Protein AF-J5WDI3-F1 (afdb_monomer_lite)

Sequence (177 aa):
MLRSTEYFYNEIQLYSFVNGKIKYLDKIESVSDFENVGVNKKTNRLEVISEADYPIQSAYYRKFMILQGKLKEVTSDEVNISYFNKKIELTAQKSIDVYSNLNFNKKSFSIRPNEKIIFVSANKKSGYIKVKNSQGKVGYIQTKKSSEGYGYELKQYSGVHIEGDDESPITGANHWN

Radius of gyration: 18.39 Å; chains: 1; bounding box: 48×41×55 Å

Organism: NCBI:txid796937

pLDDT: mean 77.43, std 16.57, range [18.42, 98.25]

Structure (mmCIF, N/CA/C/O backbone):
data_AF-J5WDI3-F1
#
_entry.id   AF-J5WDI3-F1
#
loop_
_atom_site.group_PDB
_atom_site.id
_atom_site.type_symbol
_atom_site.label_atom_id
_atom_site.label_alt_id
_atom_site.label_comp_id
_atom_site.label_asym_id
_atom_site.label_entity_id
_atom_site.label_seq_id
_atom_site.pdbx_PDB_ins_code
_atom_site.Cartn_x
_atom_site.Cartn_y
_atom_site.Cartn_z
_atom_site.occupancy
_atom_site.B_iso_or_equiv
_atom_site.auth_seq_id
_atom_site.auth_comp_id
_atom_site.auth_asym_id
_atom_site.auth_atom_id
_atom_site.pdbx_PDB_model_num
ATOM 1 N N . MET A 1 1 ? -5.931 27.171 -11.823 1.00 25.20 1 MET A N 1
ATOM 2 C CA . MET A 1 1 ? -7.004 26.164 -11.945 1.00 25.20 1 MET A CA 1
ATOM 3 C C . MET A 1 1 ? -7.102 25.482 -10.588 1.00 25.20 1 MET A C 1
ATOM 5 O O . MET A 1 1 ? -6.130 24.863 -10.183 1.00 25.20 1 MET A O 1
ATOM 9 N N . LEU A 1 2 ? -8.172 25.726 -9.828 1.00 18.42 2 LEU A N 1
ATOM 10 C CA . LEU A 1 2 ? -8.381 25.118 -8.508 1.00 18.42 2 LEU A CA 1
ATOM 11 C C . LEU A 1 2 ? -8.976 23.723 -8.730 1.00 18.42 2 LEU A C 1
ATOM 13 O O . LEU A 1 2 ? -10.050 23.620 -9.317 1.00 18.42 2 LEU A O 1
ATOM 17 N N . ARG A 1 3 ? -8.267 22.665 -8.324 1.00 22.70 3 ARG A N 1
ATOM 18 C CA . ARG A 1 3 ? -8.793 21.294 -8.301 1.00 22.70 3 ARG A CA 1
ATOM 19 C C . ARG A 1 3 ? -9.217 20.987 -6.867 1.00 22.70 3 ARG A C 1
ATOM 21 O O . ARG A 1 3 ? -8.373 20.962 -5.977 1.00 22.70 3 ARG A O 1
ATOM 28 N N . SER A 1 4 ? -10.514 20.803 -6.638 1.00 22.55 4 SER A N 1
ATOM 29 C CA . SER A 1 4 ? -11.028 20.233 -5.395 1.00 22.55 4 SER A CA 1
ATOM 30 C C . SER A 1 4 ? -11.008 18.713 -5.523 1.00 22.55 4 SER A C 1
ATOM 32 O O . SER A 1 4 ? -11.848 18.134 -6.206 1.00 22.55 4 SER A O 1
ATOM 34 N N . THR A 1 5 ? -10.058 18.054 -4.874 1.00 28.50 5 THR A N 1
ATOM 35 C CA . THR A 1 5 ? -10.269 16.677 -4.429 1.00 28.50 5 THR A CA 1
ATOM 36 C C . THR A 1 5 ? -10.992 16.785 -3.095 1.00 28.50 5 THR A C 1
ATOM 38 O O . THR A 1 5 ? -10.353 16.979 -2.058 1.00 28.50 5 THR A O 1
ATOM 41 N N . GLU A 1 6 ? -12.326 16.757 -3.110 1.00 34.38 6 GLU A N 1
ATOM 42 C CA . GLU A 1 6 ? -13.068 16.406 -1.899 1.00 34.38 6 GLU A CA 1
ATOM 43 C C . GLU A 1 6 ? -12.669 14.968 -1.569 1.00 34.38 6 GLU A C 1
ATOM 45 O O . GLU A 1 6 ? -13.167 14.008 -2.148 1.00 34.38 6 GLU A O 1
ATOM 50 N N . TYR A 1 7 ? -11.662 14.820 -0.713 1.00 44.25 7 TYR A N 1
ATOM 51 C CA . TYR A 1 7 ? -11.340 13.538 -0.122 1.00 44.25 7 TYR A CA 1
ATOM 52 C C . TYR A 1 7 ? -12.487 13.204 0.839 1.00 44.25 7 TYR A C 1
ATOM 54 O O . TYR A 1 7 ? -12.518 13.700 1.967 1.00 44.25 7 TYR A O 1
ATOM 62 N N . PHE A 1 8 ? -13.466 12.428 0.373 1.00 46.78 8 PHE A N 1
ATOM 63 C CA . PHE A 1 8 ? -14.541 11.896 1.207 1.00 46.78 8 PHE A CA 1
ATOM 64 C C . PHE A 1 8 ? -13.935 10.892 2.190 1.00 46.78 8 PHE A C 1
ATOM 66 O O . PHE A 1 8 ? -13.710 9.729 1.876 1.00 46.78 8 PHE A O 1
ATOM 73 N N . TYR A 1 9 ? -13.591 11.362 3.384 1.00 56.09 9 TYR A N 1
ATOM 74 C CA . TYR A 1 9 ? -13.165 10.500 4.475 1.00 56.09 9 TYR A CA 1
ATOM 75 C C . TYR A 1 9 ? -14.351 10.298 5.410 1.00 56.09 9 TYR A C 1
ATOM 77 O O . TYR A 1 9 ? -14.721 11.213 6.147 1.00 56.09 9 TYR A O 1
ATOM 85 N N . ASN A 1 10 ? -14.928 9.097 5.410 1.00 65.69 10 ASN A N 1
ATOM 86 C CA . ASN A 1 10 ? -15.898 8.739 6.437 1.00 65.69 10 ASN A CA 1
ATOM 87 C C . ASN A 1 10 ? -15.205 8.640 7.7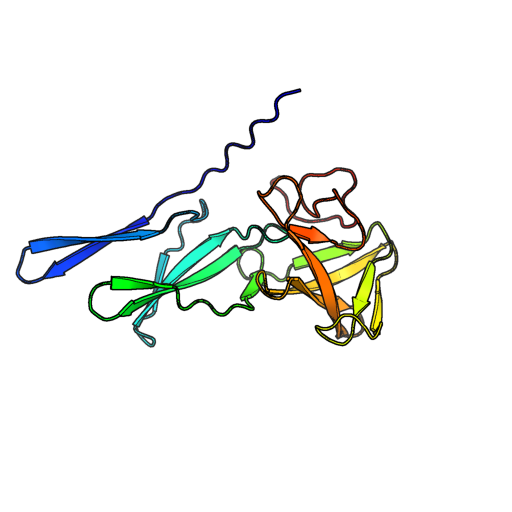95 1.00 65.69 10 ASN A C 1
ATOM 89 O O . ASN A 1 10 ? -14.019 8.294 7.894 1.00 65.69 10 ASN A O 1
ATOM 93 N N . GLU A 1 11 ? -15.971 8.906 8.852 1.00 75.00 11 GLU A N 1
ATOM 94 C CA . GLU A 1 11 ? -15.563 8.605 10.217 1.00 75.00 11 GLU A CA 1
ATOM 95 C C . GLU A 1 11 ? -16.410 7.480 10.814 1.00 75.00 11 GLU A C 1
ATOM 97 O O . GLU A 1 11 ? -17.614 7.379 10.584 1.00 75.00 11 GLU A O 1
ATOM 102 N N . ILE A 1 12 ? -15.776 6.645 11.635 1.00 74.31 12 ILE A N 1
ATOM 103 C CA . ILE A 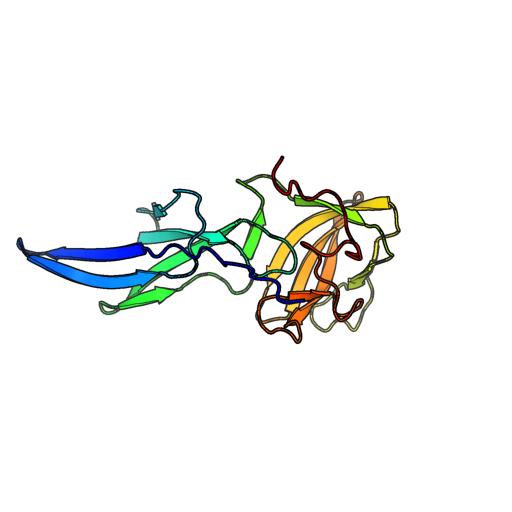1 12 ? -16.467 5.699 12.512 1.00 74.31 12 ILE A CA 1
ATOM 104 C C . ILE A 1 12 ? -16.294 6.182 13.943 1.00 74.31 12 ILE A C 1
ATOM 106 O O . ILE A 1 12 ? -15.169 6.260 14.436 1.00 74.31 12 ILE A O 1
ATOM 110 N N . GLN A 1 13 ? -17.402 6.432 14.635 1.00 81.00 13 GLN A N 1
ATOM 111 C CA . GLN A 1 13 ? -17.401 6.720 16.067 1.00 81.00 13 GLN A CA 1
ATOM 112 C C . GLN A 1 13 ? -17.593 5.424 16.864 1.00 81.00 13 GLN A C 1
ATOM 114 O O . GLN A 1 13 ? -18.484 4.621 16.581 1.00 81.00 13 GLN A O 1
ATOM 119 N N . LEU A 1 14 ? -16.747 5.202 17.869 1.00 77.75 14 LEU A N 1
ATOM 120 C CA . LEU A 1 14 ? -16.746 3.993 18.685 1.00 77.75 14 LEU A CA 1
ATOM 121 C C . LEU A 1 14 ? -17.261 4.283 20.087 1.00 77.75 14 LEU A C 1
ATOM 123 O O . LEU A 1 14 ? -16.830 5.222 20.756 1.00 77.75 14 LEU A O 1
ATOM 127 N N . TYR A 1 15 ? -18.130 3.401 20.569 1.00 80.94 15 TYR A N 1
ATOM 128 C CA . TYR A 1 15 ? -18.731 3.486 21.891 1.00 80.94 15 TYR A CA 1
ATOM 129 C C . TYR A 1 15 ? -18.573 2.159 22.633 1.00 80.94 15 TYR A C 1
ATOM 131 O O . TYR A 1 15 ? -18.581 1.087 22.032 1.00 80.94 15 TYR A O 1
ATOM 139 N N . SER A 1 16 ? -18.465 2.224 23.959 1.00 76.62 16 SER A N 1
ATOM 140 C CA . SER A 1 16 ? -18.631 1.067 24.843 1.00 76.62 16 SER A CA 1
ATOM 141 C C . SER A 1 16 ? -19.987 1.126 25.532 1.00 76.62 16 SER A C 1
ATOM 143 O O . SER A 1 16 ? -20.441 2.202 25.920 1.00 76.62 16 SER A O 1
ATOM 145 N N . PHE A 1 17 ? -20.613 -0.036 25.711 1.00 79.38 17 PHE A N 1
ATOM 146 C CA . PHE A 1 17 ? -21.818 -0.192 26.517 1.00 79.38 17 PHE A CA 1
ATOM 147 C C . PHE A 1 17 ? -21.490 -1.043 27.742 1.00 79.38 17 PHE A C 1
ATOM 149 O O . PHE A 1 17 ? -21.241 -2.242 27.624 1.00 79.38 17 PHE A O 1
ATOM 156 N N . VAL A 1 18 ? -21.440 -0.414 28.915 1.00 78.12 18 VAL A N 1
ATOM 157 C CA . VAL A 1 18 ? -21.086 -1.073 30.180 1.00 78.12 18 VAL A CA 1
ATOM 158 C C . VAL A 1 18 ? -22.091 -0.652 31.242 1.00 78.12 18 VAL A C 1
ATOM 160 O O . VAL A 1 18 ? -22.317 0.539 31.446 1.00 78.12 18 VAL A O 1
ATOM 163 N N . ASN A 1 19 ? -22.696 -1.627 31.928 1.00 84.75 19 ASN A N 1
ATOM 164 C CA . ASN A 1 19 ? -23.668 -1.401 33.006 1.00 84.75 19 ASN A CA 1
ATOM 165 C C . ASN A 1 19 ? -24.812 -0.447 32.611 1.00 84.75 19 ASN A C 1
ATOM 167 O O . ASN A 1 19 ? -25.152 0.469 33.358 1.00 84.75 19 ASN A O 1
ATOM 171 N N . GLY A 1 20 ? -25.367 -0.613 31.407 1.00 87.56 20 GLY A N 1
ATOM 172 C CA . GLY A 1 20 ? -26.466 0.228 30.923 1.00 87.56 20 GLY A CA 1
ATOM 173 C C . GLY A 1 20 ? -26.053 1.629 30.456 1.00 87.56 20 GLY A C 1
ATOM 174 O O . GLY A 1 20 ? -26.916 2.405 30.059 1.00 87.56 20 GLY A O 1
ATOM 175 N N . LYS A 1 21 ? -24.759 1.975 30.490 1.00 85.06 21 LYS A N 1
ATOM 176 C CA . LYS A 1 21 ? -24.250 3.288 30.072 1.00 85.06 21 LYS A CA 1
ATOM 177 C C . LYS A 1 21 ? -23.469 3.178 28.769 1.00 85.06 21 LYS A C 1
ATOM 179 O O . LYS A 1 21 ? -22.565 2.351 28.653 1.00 85.06 21 LYS A O 1
ATOM 184 N N . ILE A 1 22 ? -23.798 4.050 27.817 1.00 86.94 22 ILE A N 1
ATOM 185 C CA . ILE A 1 22 ? -23.029 4.259 26.587 1.00 86.94 22 ILE A CA 1
ATOM 186 C C . ILE A 1 22 ? -21.940 5.292 26.881 1.00 86.94 22 ILE A C 1
ATOM 188 O O . ILE A 1 22 ? -22.226 6.370 27.400 1.00 86.94 22 ILE A O 1
ATOM 192 N N . LYS A 1 23 ? -20.690 4.975 26.550 1.00 81.88 23 LYS A N 1
ATOM 193 C CA . LYS A 1 23 ? -19.553 5.889 26.675 1.00 81.88 23 LYS A CA 1
ATOM 194 C C . LYS A 1 23 ? -18.793 5.946 25.358 1.00 81.88 23 LYS A C 1
ATOM 196 O O . LYS A 1 23 ? -18.359 4.906 24.864 1.00 81.88 23 LYS A O 1
ATOM 201 N N . TYR A 1 24 ? -18.598 7.153 24.836 1.00 83.00 24 TYR A N 1
ATOM 202 C CA . TYR A 1 24 ? -17.711 7.393 23.700 1.00 83.00 24 TYR A CA 1
ATOM 203 C C . TYR A 1 24 ? -16.282 6.946 24.032 1.00 83.00 24 TYR A C 1
ATOM 205 O O . TYR A 1 24 ? -15.772 7.228 25.121 1.00 83.00 24 TYR A O 1
ATOM 213 N N . LEU A 1 25 ? -15.665 6.216 23.107 1.00 78.62 25 LEU A N 1
ATOM 214 C CA . LEU A 1 25 ? -14.293 5.738 23.223 1.00 78.62 25 LEU A CA 1
ATOM 215 C C . LEU A 1 25 ? -13.357 6.587 22.376 1.00 78.62 25 LEU A C 1
ATOM 217 O O . LEU A 1 25 ? -12.429 7.181 22.918 1.00 78.62 25 LEU A O 1
ATOM 221 N N . ASP A 1 26 ? -13.584 6.597 21.065 1.00 80.25 26 ASP A N 1
ATOM 222 C CA . ASP A 1 26 ? -12.726 7.266 20.091 1.00 80.25 26 ASP A CA 1
ATOM 223 C C . ASP A 1 26 ? -13.397 7.306 18.707 1.00 80.25 26 ASP A C 1
ATOM 225 O O . ASP A 1 26 ? -14.480 6.738 18.529 1.00 80.25 26 ASP A O 1
ATOM 229 N N . LYS A 1 27 ? -12.729 7.917 17.725 1.00 82.62 27 LYS A N 1
ATOM 230 C CA . LYS A 1 27 ? -13.120 7.884 16.315 1.00 82.62 27 LYS A CA 1
ATOM 231 C C . LYS A 1 27 ? -11.994 7.397 15.408 1.00 82.62 27 LYS A C 1
ATOM 233 O O . LYS A 1 27 ? -10.814 7.546 15.713 1.00 82.62 27 LYS A O 1
ATOM 238 N N . ILE A 1 28 ? -12.372 6.817 14.275 1.00 77.25 28 ILE A N 1
ATOM 239 C CA . ILE A 1 28 ? -11.460 6.436 13.196 1.00 77.25 28 ILE A CA 1
ATOM 240 C C . ILE A 1 28 ? -11.823 7.274 11.979 1.00 77.25 28 ILE A C 1
ATOM 242 O O . ILE A 1 28 ? -12.921 7.134 11.454 1.00 77.25 28 ILE A O 1
ATOM 246 N N . GLU A 1 29 ? -10.898 8.127 11.552 1.00 76.00 29 GLU A N 1
ATOM 247 C CA . GLU A 1 29 ? -11.002 8.937 10.334 1.00 76.00 29 GLU A CA 1
ATOM 248 C C . GLU A 1 29 ? -10.342 8.222 9.144 1.00 76.00 29 GLU A C 1
ATOM 250 O O . GLU A 1 29 ? -9.598 7.248 9.324 1.00 76.00 29 GLU A O 1
ATOM 255 N N . SER A 1 30 ? -10.581 8.739 7.937 1.00 71.31 30 SER A N 1
ATOM 256 C CA . SER A 1 30 ? -10.086 8.192 6.666 1.00 71.31 30 SER A CA 1
ATOM 257 C C . SER A 1 30 ? -10.540 6.761 6.404 1.00 71.31 30 SER A C 1
ATOM 259 O O . SER A 1 30 ? -9.758 5.888 6.028 1.00 71.31 30 SER A O 1
ATOM 261 N N . VAL A 1 31 ? -11.827 6.519 6.635 1.00 68.25 31 VAL A N 1
ATOM 262 C CA . VAL A 1 31 ? -12.488 5.260 6.302 1.00 68.25 31 VAL A CA 1
ATOM 263 C C . VAL A 1 31 ? -13.025 5.358 4.880 1.00 68.25 31 VAL A C 1
ATOM 265 O O . VAL A 1 31 ? -13.565 6.390 4.489 1.00 68.25 31 VAL A O 1
ATOM 268 N N . SER A 1 32 ? -12.854 4.282 4.118 1.00 65.12 32 SER A N 1
ATOM 269 C CA . SER A 1 32 ? -13.399 4.179 2.765 1.00 65.12 32 SER A CA 1
ATOM 270 C C . SER A 1 32 ? -14.935 4.203 2.778 1.00 65.12 32 SER A C 1
ATOM 272 O O . SER A 1 32 ? -15.547 3.769 3.754 1.00 65.12 32 SER A O 1
ATOM 274 N N . ASP A 1 33 ? -15.560 4.648 1.685 1.00 59.91 33 ASP A N 1
ATOM 275 C CA . ASP A 1 33 ? -17.014 4.544 1.454 1.00 59.91 33 ASP A CA 1
ATOM 276 C C . ASP A 1 33 ? -17.524 3.092 1.455 1.00 59.91 33 ASP A C 1
ATOM 278 O O . ASP A 1 33 ? -18.725 2.834 1.541 1.00 59.91 33 ASP A O 1
ATOM 282 N N . PHE A 1 34 ? -16.623 2.109 1.391 1.00 55.44 34 PHE A N 1
ATOM 283 C CA . PHE A 1 34 ? -16.988 0.701 1.443 1.00 55.44 34 PHE A CA 1
ATOM 284 C C . PHE A 1 34 ? -17.282 0.252 2.883 1.00 55.44 34 PHE A C 1
ATOM 286 O O . PHE A 1 34 ? -16.377 0.088 3.703 1.00 55.44 34 PHE A O 1
ATOM 293 N N . GLU A 1 35 ? -18.559 -0.024 3.159 1.00 55.19 35 GLU A N 1
ATOM 294 C CA . GLU A 1 35 ? -19.118 -0.524 4.425 1.00 55.19 35 GLU A CA 1
ATOM 295 C C . GLU A 1 35 ? -18.515 -1.873 4.879 1.00 55.19 35 GLU A C 1
ATOM 297 O O . GLU A 1 35 ? -19.137 -2.928 4.787 1.00 55.19 35 GLU A O 1
ATOM 302 N N . ASN A 1 36 ? -17.281 -1.886 5.382 1.00 63.16 36 ASN A N 1
ATOM 303 C CA . ASN A 1 36 ? -16.644 -3.101 5.893 1.00 63.16 36 ASN A CA 1
ATOM 304 C C . ASN A 1 36 ? -15.883 -2.813 7.189 1.00 63.16 36 ASN A C 1
ATOM 306 O O . ASN A 1 36 ? -14.651 -2.749 7.237 1.00 63.16 36 ASN A O 1
ATOM 310 N N . VAL A 1 37 ? -16.662 -2.665 8.258 1.00 68.12 37 VAL A N 1
ATOM 311 C CA . VAL A 1 37 ? -16.193 -2.641 9.644 1.00 68.12 37 VAL A CA 1
ATOM 312 C C . VAL A 1 37 ? -16.497 -3.997 10.265 1.00 68.12 37 VAL A C 1
ATOM 314 O O . VAL A 1 37 ? -17.651 -4.416 10.325 1.00 68.12 37 VAL A O 1
ATOM 317 N N . GLY A 1 38 ? -15.469 -4.698 10.734 1.00 69.94 38 GLY A N 1
ATOM 318 C CA . GLY A 1 38 ? -15.609 -6.035 11.303 1.00 69.94 38 GLY A CA 1
ATOM 319 C C . GLY A 1 38 ? -14.905 -6.168 12.645 1.00 69.94 38 GLY A C 1
ATOM 320 O O . GLY A 1 38 ? -13.772 -5.729 12.817 1.00 69.94 38 GLY A O 1
ATOM 321 N N . VAL A 1 39 ? -15.549 -6.830 13.608 1.00 74.31 39 VAL A N 1
ATOM 322 C CA . VAL A 1 39 ? -14.884 -7.242 14.852 1.00 74.31 39 VAL A CA 1
ATOM 323 C C . VAL A 1 39 ? -14.391 -8.676 14.700 1.00 74.31 39 VAL A C 1
ATOM 325 O O . VAL A 1 39 ? -15.168 -9.634 14.714 1.00 74.31 39 VAL A O 1
ATOM 328 N N . ASN A 1 40 ? -13.075 -8.841 14.611 1.00 73.75 40 ASN A N 1
ATOM 329 C CA . ASN A 1 40 ? -12.433 -10.141 14.658 1.00 73.75 40 ASN A CA 1
ATOM 330 C C . ASN A 1 40 ? -12.372 -10.633 16.109 1.00 73.75 40 ASN A C 1
ATOM 332 O O . ASN A 1 40 ? -11.461 -10.295 16.871 1.00 73.75 40 ASN A O 1
ATOM 336 N N . LYS A 1 41 ? -13.349 -11.465 16.488 1.00 76.62 41 LYS A N 1
ATOM 337 C CA . LYS A 1 41 ? -13.477 -12.020 17.845 1.00 76.62 41 LYS A CA 1
ATOM 338 C C . LYS A 1 41 ? -12.298 -12.907 18.258 1.00 76.62 41 LYS A C 1
ATOM 340 O O . LYS A 1 41 ? -11.997 -12.977 19.443 1.00 76.62 41 LYS A O 1
ATOM 345 N N . LYS A 1 42 ? -11.610 -13.561 17.311 1.00 80.12 42 LYS A N 1
ATOM 346 C CA . LYS A 1 42 ? -10.467 -14.445 17.617 1.00 80.12 42 LYS A CA 1
ATOM 347 C C . LYS A 1 42 ? -9.254 -13.656 18.095 1.00 80.12 42 LYS A C 1
ATOM 349 O O . LYS A 1 42 ? -8.560 -14.085 19.005 1.00 80.12 42 LYS A O 1
ATOM 354 N N . THR A 1 43 ? -9.000 -12.507 17.473 1.00 73.19 43 THR A N 1
ATOM 355 C CA . THR A 1 43 ? -7.864 -11.641 17.820 1.00 73.19 43 THR A CA 1
ATOM 356 C C . THR A 1 43 ? -8.255 -10.462 18.706 1.00 73.19 43 THR A C 1
ATOM 358 O O . THR A 1 43 ? -7.385 -9.670 19.054 1.00 73.19 43 THR A O 1
ATOM 361 N N . ASN A 1 44 ? -9.545 -10.321 19.028 1.00 76.50 44 ASN A N 1
ATOM 362 C CA . ASN A 1 44 ? -10.136 -9.162 19.696 1.00 76.50 44 ASN A CA 1
ATOM 363 C C . ASN A 1 44 ? -9.729 -7.828 19.038 1.00 76.50 44 ASN A C 1
ATOM 365 O O . ASN A 1 44 ? -9.213 -6.919 19.689 1.00 76.50 44 ASN A O 1
ATOM 369 N N . ARG A 1 45 ? -9.891 -7.752 17.711 1.00 82.06 45 ARG A N 1
ATOM 370 C CA . ARG A 1 45 ? -9.510 -6.583 16.903 1.00 82.06 45 ARG A CA 1
ATOM 371 C C . ARG A 1 45 ? -10.710 -6.023 16.171 1.00 82.06 45 ARG A C 1
ATOM 373 O O . ARG A 1 45 ? -11.519 -6.785 15.649 1.00 82.06 45 ARG A O 1
ATOM 380 N N . LEU A 1 46 ? -10.769 -4.703 16.100 1.00 82.81 46 LEU A N 1
ATOM 381 C CA . LEU A 1 46 ? -11.591 -4.006 15.127 1.00 82.81 46 LEU A CA 1
ATOM 382 C C . LEU A 1 46 ? -10.779 -3.888 13.835 1.00 82.81 46 LEU A C 1
ATOM 384 O O . LEU A 1 46 ? -9.651 -3.398 13.852 1.00 82.81 46 LEU A O 1
ATOM 388 N N . GLU A 1 47 ? -11.334 -4.368 12.735 1.00 81.31 47 GLU A N 1
ATOM 389 C CA . GLU A 1 47 ? -10.744 -4.301 11.405 1.00 81.31 47 GLU A CA 1
ATOM 390 C C . GLU A 1 47 ? -11.620 -3.382 10.556 1.00 81.31 47 GLU A C 1
ATOM 392 O O . GLU A 1 47 ? -12.824 -3.603 10.424 1.00 81.31 47 GLU A O 1
ATOM 397 N N . VAL A 1 48 ? -11.017 -2.321 10.030 1.00 77.38 48 VAL A N 1
ATOM 398 C CA . VAL A 1 48 ? -11.695 -1.285 9.250 1.00 77.38 48 VAL A CA 1
ATOM 399 C C . VAL A 1 48 ? -11.032 -1.221 7.888 1.00 77.38 48 VAL A C 1
ATOM 401 O O . VAL A 1 48 ? -9.807 -1.084 7.816 1.00 77.38 48 VAL A O 1
ATOM 404 N N . ILE A 1 49 ? -11.815 -1.324 6.814 1.00 74.88 49 ILE A N 1
ATOM 405 C CA . ILE A 1 49 ? -11.288 -1.041 5.480 1.00 74.88 49 ILE A CA 1
ATOM 406 C C . ILE A 1 49 ? -10.963 0.447 5.383 1.00 74.88 49 ILE A C 1
ATOM 408 O O . ILE A 1 49 ? -11.813 1.313 5.568 1.00 74.88 49 ILE A O 1
ATOM 412 N N . SER A 1 50 ? -9.704 0.722 5.081 1.00 72.81 50 SER A N 1
ATOM 413 C CA . SER A 1 50 ? -9.203 2.047 4.770 1.00 72.81 50 SER A CA 1
ATOM 414 C C . SER A 1 50 ? -8.802 2.066 3.311 1.00 72.81 50 SER A C 1
ATOM 416 O O . SER A 1 50 ? -8.189 1.113 2.811 1.00 72.81 50 SER A O 1
ATOM 418 N N . GLU A 1 51 ? -9.104 3.172 2.650 1.00 68.38 51 GLU A N 1
ATOM 419 C CA . GLU A 1 51 ? -8.405 3.509 1.425 1.00 68.38 51 GLU A CA 1
ATOM 420 C C . GLU A 1 51 ? -7.003 3.985 1.758 1.00 68.38 51 GLU A C 1
ATOM 422 O O . GLU A 1 51 ? -6.695 4.454 2.860 1.00 68.38 51 GLU A O 1
ATOM 427 N N . ALA A 1 52 ? -6.118 3.713 0.822 1.00 59.53 52 ALA A N 1
ATOM 428 C CA . ALA A 1 52 ? -4.707 3.771 1.045 1.00 59.53 52 ALA A CA 1
ATOM 429 C C . ALA A 1 52 ? -4.138 4.959 0.268 1.00 59.53 52 ALA A C 1
ATOM 431 O O . ALA A 1 52 ? -4.096 4.897 -0.952 1.00 59.53 52 ALA A O 1
ATOM 432 N N . ASP A 1 53 ? -3.598 5.976 0.960 1.00 56.94 53 ASP A N 1
ATOM 433 C CA . ASP A 1 53 ? -2.812 7.070 0.328 1.00 56.94 53 ASP A CA 1
ATOM 434 C C . ASP A 1 53 ? -1.480 6.596 -0.298 1.00 56.94 53 ASP A C 1
ATOM 436 O O . ASP A 1 53 ? -0.503 7.337 -0.393 1.00 56.94 53 ASP A O 1
ATOM 440 N N . TYR A 1 54 ? -1.365 5.316 -0.635 1.00 59.25 54 TYR A N 1
ATOM 441 C CA . TYR A 1 54 ? -0.240 4.797 -1.398 1.00 59.25 54 TYR A CA 1
ATOM 442 C C . TYR A 1 54 ? -0.307 5.385 -2.805 1.00 59.25 54 TYR A C 1
ATOM 444 O O . TYR A 1 54 ? -1.344 5.914 -3.195 1.00 59.25 54 TYR A O 1
ATOM 452 N N . PRO A 1 55 ? 0.764 5.287 -3.610 1.00 52.03 55 PRO A N 1
ATOM 453 C CA . PRO A 1 55 ? 0.669 5.796 -4.968 1.00 52.03 55 PRO A CA 1
ATOM 454 C C . PRO A 1 55 ? -0.441 5.099 -5.774 1.00 52.03 55 PRO A C 1
ATOM 456 O O . PRO A 1 55 ? -0.773 5.633 -6.813 1.00 52.03 55 PRO A O 1
ATOM 459 N N . ILE A 1 56 ? -1.000 3.971 -5.298 1.00 62.56 56 ILE A N 1
ATOM 460 C CA . ILE A 1 56 ? -2.139 3.232 -5.865 1.00 62.56 56 ILE A CA 1
ATOM 461 C C . ILE A 1 56 ? -3.276 3.141 -4.826 1.00 62.56 56 ILE A C 1
ATOM 463 O O . ILE A 1 56 ? -3.048 2.624 -3.723 1.00 62.56 56 ILE A O 1
ATOM 467 N N . GLN A 1 57 ? -4.488 3.555 -5.197 1.00 63.88 57 GLN A N 1
ATOM 468 C CA . GLN A 1 57 ? -5.767 3.363 -4.526 1.00 63.88 57 GLN A CA 1
ATOM 469 C C . GLN A 1 57 ? -5.968 1.873 -4.418 1.00 63.88 57 GLN A C 1
ATOM 471 O O . GLN A 1 57 ? -6.205 1.101 -5.349 1.00 63.88 57 GLN A O 1
ATOM 476 N N . SER A 1 58 ? -5.778 1.464 -3.188 1.00 69.31 58 SER A N 1
ATOM 477 C CA . SER A 1 58 ? -5.957 0.114 -2.744 1.00 69.31 58 SER A CA 1
ATOM 478 C C . SER A 1 58 ? -6.764 0.185 -1.467 1.00 69.31 58 SER A C 1
ATOM 480 O O . SER A 1 58 ? -6.793 1.197 -0.769 1.00 69.31 58 SER A O 1
ATOM 482 N N . ALA A 1 59 ? -7.445 -0.907 -1.176 1.00 71.56 59 ALA A N 1
ATOM 483 C CA . ALA A 1 59 ? -8.044 -1.130 0.114 1.00 71.56 59 ALA A CA 1
ATOM 484 C C . ALA A 1 59 ? -7.066 -1.956 0.951 1.00 71.56 59 ALA A C 1
ATOM 486 O O . ALA A 1 59 ? -6.502 -2.959 0.490 1.00 71.56 59 ALA A O 1
ATOM 487 N N . TYR A 1 60 ? -6.894 -1.555 2.204 1.00 75.94 60 TYR A N 1
ATOM 488 C CA . TYR A 1 60 ? -6.242 -2.371 3.217 1.00 75.94 60 TYR A CA 1
ATOM 489 C C . TYR A 1 60 ? -7.011 -2.279 4.529 1.00 75.94 60 TYR A C 1
ATOM 491 O O . TYR A 1 60 ? -7.720 -1.314 4.801 1.00 75.94 60 TYR A O 1
ATOM 499 N N . TYR A 1 61 ? -6.866 -3.300 5.366 1.00 78.00 61 TYR A N 1
ATOM 500 C CA . TYR A 1 61 ? -7.489 -3.300 6.683 1.00 78.00 61 TYR A CA 1
ATOM 501 C C . TYR A 1 61 ? -6.579 -2.604 7.691 1.00 78.00 61 TYR A C 1
ATOM 503 O O . TYR A 1 61 ? -5.519 -3.136 8.045 1.00 78.00 61 TYR A O 1
ATOM 511 N N . ARG A 1 62 ? -7.024 -1.454 8.200 1.00 83.19 62 ARG A N 1
ATOM 512 C CA . ARG A 1 62 ? -6.490 -0.883 9.437 1.00 83.19 62 ARG A CA 1
ATOM 513 C C . ARG A 1 62 ? -7.026 -1.690 10.610 1.00 83.19 62 ARG A C 1
ATOM 515 O O . ARG A 1 62 ? -8.200 -2.058 10.656 1.00 83.19 62 ARG A O 1
ATOM 522 N N . LYS A 1 63 ? -6.143 -2.026 11.543 1.00 86.75 63 LYS A N 1
ATOM 523 C CA . LYS A 1 63 ? -6.439 -2.903 12.677 1.00 86.75 63 LYS A CA 1
ATOM 524 C C . LYS A 1 63 ? -6.303 -2.106 13.953 1.00 86.75 63 LYS A C 1
ATOM 526 O O . LYS A 1 63 ? -5.257 -1.513 14.194 1.00 86.75 63 LYS A O 1
ATOM 531 N N . PHE A 1 64 ? -7.318 -2.161 14.800 1.00 85.94 64 PHE A N 1
ATOM 532 C CA . PHE A 1 64 ? -7.357 -1.435 16.058 1.00 85.94 64 PHE A CA 1
ATOM 533 C C . PHE A 1 64 ? -7.650 -2.373 17.222 1.00 85.94 64 PHE A C 1
ATOM 535 O O . PHE A 1 64 ? -8.345 -3.384 17.089 1.00 85.94 64 PHE A O 1
ATOM 542 N N . MET A 1 65 ? -7.112 -2.023 18.384 1.00 88.00 65 MET A N 1
ATOM 543 C CA . MET A 1 65 ? -7.366 -2.698 19.652 1.00 88.00 65 MET A CA 1
ATOM 544 C C . MET A 1 65 ? -7.676 -1.672 20.731 1.00 88.00 65 MET A C 1
ATOM 546 O O . MET A 1 65 ? -7.135 -0.569 20.711 1.00 88.00 65 MET A O 1
ATOM 550 N N . ILE A 1 66 ? -8.485 -2.063 21.714 1.00 80.12 66 ILE A N 1
ATOM 551 C CA . ILE A 1 66 ? -8.599 -1.303 22.956 1.00 80.12 66 ILE A CA 1
ATOM 552 C C . ILE A 1 66 ? -7.480 -1.751 23.892 1.00 80.12 66 ILE A C 1
ATOM 554 O O . ILE A 1 66 ? -7.446 -2.898 24.337 1.00 80.12 66 ILE A O 1
ATOM 558 N N . LEU A 1 67 ? -6.562 -0.841 24.198 1.00 79.81 67 LEU A N 1
ATOM 559 C CA . LEU A 1 67 ? -5.480 -1.051 25.151 1.00 79.81 67 LEU A CA 1
ATOM 560 C C . LEU A 1 67 ? -5.600 0.007 26.241 1.00 79.81 67 LEU A C 1
ATOM 562 O O . LEU A 1 67 ? -5.637 1.198 25.950 1.00 79.81 67 LEU A O 1
ATOM 566 N N . GLN A 1 68 ? -5.695 -0.432 27.500 1.00 82.88 68 GLN A N 1
ATOM 567 C CA . GLN A 1 68 ? -5.842 0.467 28.655 1.00 82.88 68 GLN A CA 1
ATOM 568 C C . GLN A 1 68 ? -7.017 1.459 28.502 1.00 82.88 68 GLN A C 1
ATOM 570 O O . GLN A 1 68 ? -6.925 2.624 28.879 1.00 82.88 68 GLN A O 1
ATOM 575 N N . GLY A 1 69 ? -8.126 1.002 27.909 1.00 75.25 69 GLY A N 1
ATOM 576 C CA . GLY A 1 69 ? -9.325 1.817 27.694 1.00 75.25 69 GLY A CA 1
ATOM 577 C C . GLY A 1 69 ? -9.233 2.831 26.549 1.00 75.25 69 GLY A C 1
ATOM 578 O O . GLY A 1 69 ? -10.164 3.614 26.389 1.00 75.25 69 GLY A O 1
ATOM 579 N N . LYS A 1 70 ? -8.154 2.821 25.755 1.00 79.31 70 LYS A N 1
ATOM 580 C CA . LYS A 1 70 ? -7.975 3.683 24.578 1.00 79.31 70 LYS A CA 1
ATOM 581 C C . LYS A 1 70 ? -7.908 2.861 23.299 1.00 79.31 70 LYS A C 1
ATOM 583 O O . LYS A 1 70 ? -7.358 1.759 23.306 1.00 79.31 70 LYS A O 1
ATOM 588 N N . LEU A 1 71 ? -8.430 3.407 22.205 1.00 80.81 71 LEU A N 1
ATOM 589 C CA . LEU A 1 71 ? -8.233 2.830 20.883 1.00 80.81 71 LEU A CA 1
ATOM 590 C C . LEU A 1 71 ? -6.774 3.025 20.456 1.00 80.81 71 LEU A C 1
ATOM 592 O O . LEU A 1 71 ? -6.216 4.113 20.572 1.00 80.81 71 LEU A O 1
ATOM 596 N N . LYS A 1 72 ? -6.137 1.960 19.974 1.00 87.25 72 LYS A N 1
ATOM 597 C CA . LYS A 1 72 ? -4.789 2.008 19.411 1.00 87.25 72 LYS A CA 1
ATOM 598 C C . LYS A 1 72 ? -4.767 1.301 18.069 1.00 87.25 72 LYS A C 1
ATOM 600 O O . LYS A 1 72 ? -5.194 0.150 17.972 1.00 87.25 72 LYS A O 1
ATOM 605 N N . GLU A 1 73 ? -4.214 1.963 17.060 1.00 87.81 73 GLU A N 1
ATOM 606 C CA . GLU A 1 73 ? -3.895 1.320 15.792 1.00 87.81 73 GLU A CA 1
ATOM 607 C C . GLU A 1 73 ? -2.712 0.354 15.969 1.00 87.81 73 GLU A C 1
ATOM 609 O O . GLU A 1 73 ? -1.671 0.690 16.536 1.00 87.81 73 GLU A O 1
ATOM 614 N N . VAL A 1 74 ? -2.904 -0.879 15.511 1.00 88.56 74 VAL A N 1
ATOM 615 C CA . VAL A 1 74 ? -1.943 -1.990 15.559 1.00 88.56 74 VAL A CA 1
ATOM 616 C C . VAL A 1 74 ? -1.707 -2.586 14.167 1.00 88.56 74 VAL A C 1
ATOM 618 O O . VAL A 1 74 ? -1.223 -3.713 14.038 1.00 88.56 74 VAL A O 1
ATOM 621 N N . THR A 1 75 ? -2.084 -1.852 13.118 1.00 86.25 75 THR A N 1
ATOM 622 C CA . THR A 1 75 ? -1.759 -2.179 11.729 1.00 86.25 75 THR A CA 1
ATOM 623 C C . THR A 1 75 ? -0.241 -2.287 11.569 1.00 86.25 75 THR A C 1
ATOM 625 O O . THR A 1 75 ? 0.505 -1.472 12.105 1.00 86.25 75 THR A O 1
ATOM 628 N N . SER A 1 76 ? 0.235 -3.307 10.854 1.00 87.62 76 SER A N 1
ATOM 629 C CA . SER A 1 76 ? 1.659 -3.429 10.527 1.00 87.62 76 SER A CA 1
ATOM 630 C C . SER A 1 76 ? 2.092 -2.323 9.561 1.00 87.62 76 SER A C 1
ATOM 632 O O . SER A 1 76 ? 1.311 -1.931 8.701 1.00 87.62 76 SER A O 1
ATOM 634 N N . ASP A 1 77 ? 3.346 -1.863 9.669 1.00 87.31 77 ASP A N 1
ATOM 635 C CA . ASP A 1 77 ? 3.900 -0.834 8.770 1.00 87.31 77 ASP A CA 1
ATOM 636 C C . ASP A 1 77 ? 3.834 -1.270 7.287 1.00 87.31 77 ASP A C 1
ATOM 638 O O . ASP A 1 77 ? 3.579 -0.453 6.403 1.00 87.31 77 ASP A O 1
ATOM 642 N N . GLU A 1 78 ? 4.067 -2.562 7.012 1.00 89.62 78 GLU A N 1
ATOM 643 C CA . GLU A 1 78 ? 3.827 -3.182 5.703 1.00 89.62 78 GLU A CA 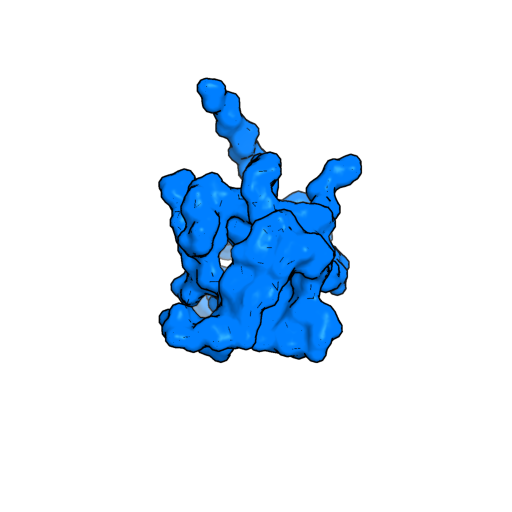1
ATOM 644 C C . GLU A 1 78 ? 2.409 -3.767 5.663 1.00 89.62 78 GLU A C 1
ATOM 646 O O . GLU A 1 78 ? 2.060 -4.625 6.480 1.00 89.62 78 GLU A O 1
ATOM 651 N N . VAL A 1 79 ? 1.609 -3.336 4.687 1.00 86.44 79 VAL A N 1
ATOM 652 C CA . VAL A 1 79 ? 0.235 -3.812 4.480 1.00 86.44 79 VAL A CA 1
ATOM 653 C C . VAL A 1 79 ? 0.102 -4.448 3.107 1.00 86.44 79 VAL A C 1
ATOM 655 O O . VAL A 1 79 ? 0.677 -3.966 2.131 1.00 86.44 79 VAL A O 1
ATOM 658 N N . ASN A 1 80 ? -0.661 -5.535 3.020 1.00 85.50 80 ASN A N 1
ATOM 659 C CA . ASN A 1 80 ? -1.021 -6.114 1.731 1.00 85.50 80 ASN A CA 1
ATOM 660 C C . ASN A 1 80 ? -1.974 -5.163 1.009 1.00 85.50 80 ASN A C 1
ATOM 662 O O . ASN A 1 80 ? -2.944 -4.697 1.606 1.00 85.50 80 ASN A O 1
ATOM 666 N N . ILE A 1 81 ? -1.698 -4.910 -0.266 1.00 77.44 81 ILE A N 1
ATOM 667 C CA . ILE A 1 81 ? -2.519 -4.043 -1.110 1.00 77.44 81 ILE A CA 1
ATOM 668 C C . ILE A 1 81 ? -3.417 -4.912 -1.981 1.00 77.44 81 ILE A C 1
ATOM 670 O O . ILE A 1 81 ? -2.975 -5.889 -2.588 1.00 77.44 81 ILE A O 1
ATOM 674 N N . SER A 1 82 ? -4.704 -4.586 -2.005 1.00 72.75 82 SER A N 1
ATOM 675 C CA . SER A 1 82 ? -5.698 -5.297 -2.803 1.00 72.75 82 SER A CA 1
ATOM 676 C C . SER A 1 82 ? -6.830 -4.357 -3.190 1.00 72.75 82 SER A C 1
ATOM 678 O O . SER A 1 82 ? -7.038 -3.339 -2.537 1.00 72.75 82 SER A O 1
ATOM 680 N N . TYR A 1 83 ? -7.583 -4.714 -4.223 1.00 67.69 83 TYR A N 1
ATOM 681 C CA . TYR A 1 83 ? -8.845 -4.058 -4.551 1.00 67.69 83 TYR A CA 1
ATOM 682 C C . TYR A 1 83 ? -9.973 -5.060 -4.304 1.00 67.69 83 TYR A C 1
ATOM 684 O O . TYR A 1 83 ? -10.092 -6.042 -5.036 1.00 67.69 83 TYR A O 1
ATOM 692 N N . PHE A 1 84 ? -10.738 -4.895 -3.221 1.00 65.00 84 PHE A N 1
ATOM 693 C CA . PHE A 1 84 ? -11.766 -5.857 -2.782 1.00 65.00 84 PHE A CA 1
ATOM 694 C C . PHE A 1 84 ? -11.284 -7.317 -2.743 1.00 65.00 84 PHE A C 1
ATOM 696 O O . PHE A 1 84 ? -11.891 -8.207 -3.340 1.00 65.00 84 PHE A O 1
ATOM 703 N N . ASN A 1 85 ? -10.154 -7.574 -2.076 1.00 67.38 85 ASN A N 1
ATOM 704 C CA . ASN A 1 85 ? -9.509 -8.894 -2.009 1.00 67.38 85 ASN A CA 1
ATOM 705 C C . ASN A 1 85 ? -9.012 -9.450 -3.359 1.00 67.38 85 ASN A C 1
ATOM 707 O O . ASN A 1 85 ? -8.558 -10.595 -3.424 1.00 67.38 85 ASN A O 1
ATOM 711 N N . LYS A 1 86 ? -9.040 -8.659 -4.437 1.00 73.75 86 LYS A N 1
ATOM 712 C CA . LYS A 1 86 ? -8.405 -9.000 -5.712 1.00 73.75 86 LYS A CA 1
ATOM 713 C C . LYS A 1 86 ? -6.990 -8.439 -5.758 1.00 73.75 86 LYS A C 1
ATOM 715 O O . LYS A 1 86 ? -6.709 -7.350 -5.254 1.00 73.75 86 LYS A O 1
ATOM 720 N N . LYS A 1 87 ? -6.093 -9.202 -6.382 1.00 80.69 87 LYS A N 1
ATOM 721 C CA . LYS A 1 87 ? -4.731 -8.748 -6.676 1.00 80.69 87 LYS A CA 1
ATOM 722 C C . LYS A 1 87 ? -4.798 -7.557 -7.623 1.00 80.69 87 LYS A C 1
ATOM 724 O O . LYS A 1 87 ? -5.595 -7.562 -8.557 1.00 80.69 87 LYS A O 1
ATOM 729 N N . ILE A 1 88 ? -3.931 -6.583 -7.391 1.00 81.94 88 ILE A N 1
ATOM 730 C CA . ILE A 1 88 ? -3.766 -5.441 -8.281 1.00 81.94 88 ILE A CA 1
ATOM 731 C C . ILE A 1 88 ? -2.679 -5.822 -9.293 1.00 81.94 88 ILE A C 1
ATOM 733 O O . ILE A 1 88 ? -1.517 -5.999 -8.931 1.00 81.94 88 ILE A O 1
ATOM 737 N N . GLU A 1 89 ? -3.069 -6.020 -10.548 1.00 87.62 89 GLU A N 1
ATOM 738 C CA . GLU A 1 89 ? -2.169 -6.307 -11.667 1.00 87.62 89 GLU A CA 1
ATOM 739 C C . GLU A 1 89 ? -2.312 -5.185 -12.688 1.00 87.62 89 GLU A C 1
ATOM 741 O O . GLU A 1 89 ? -3.388 -5.008 -13.252 1.00 87.62 89 GLU A O 1
ATOM 746 N N . LEU A 1 90 ? -1.240 -4.424 -12.899 1.00 85.62 90 LEU A N 1
ATOM 747 C CA . LEU A 1 90 ? -1.255 -3.223 -13.733 1.00 85.62 90 LEU A CA 1
ATOM 748 C C . LEU A 1 90 ? -0.181 -3.290 -14.815 1.00 85.62 90 LEU A C 1
ATOM 750 O O . LEU A 1 90 ? 0.788 -4.039 -14.687 1.00 85.62 90 LEU A O 1
ATOM 754 N N . THR A 1 91 ? -0.334 -2.485 -15.864 1.00 88.44 91 THR A N 1
ATOM 755 C CA . THR A 1 91 ? 0.607 -2.442 -16.992 1.00 88.44 91 THR A CA 1
ATOM 756 C C . THR A 1 91 ? 1.499 -1.214 -16.888 1.00 88.44 91 THR A C 1
ATOM 758 O O . THR A 1 91 ? 1.004 -0.096 -16.780 1.00 88.44 91 THR A O 1
ATOM 761 N N . ALA A 1 92 ? 2.817 -1.394 -16.936 1.00 89.19 92 ALA A N 1
ATOM 762 C CA . ALA A 1 92 ? 3.752 -0.274 -16.919 1.00 89.19 92 ALA A CA 1
ATOM 763 C C . ALA A 1 92 ? 3.724 0.499 -18.249 1.00 89.19 92 ALA A C 1
ATOM 765 O O . ALA A 1 92 ? 3.831 -0.095 -19.317 1.00 89.19 92 ALA A O 1
ATOM 766 N N . GLN A 1 93 ? 3.639 1.826 -18.194 1.00 87.19 93 GLN A N 1
ATOM 767 C CA . GLN A 1 93 ? 3.819 2.711 -19.352 1.00 87.19 93 GLN A CA 1
ATOM 768 C C . GLN A 1 93 ? 5.291 3.060 -19.579 1.00 87.19 93 GLN A C 1
ATOM 770 O O . GLN A 1 93 ? 5.759 3.185 -20.708 1.00 87.19 93 GLN A O 1
ATOM 775 N N . LYS A 1 94 ? 6.031 3.234 -18.481 1.00 89.62 94 LYS A N 1
ATOM 776 C CA . LYS A 1 94 ? 7.445 3.620 -18.476 1.00 89.62 94 LYS A CA 1
ATOM 777 C C . LYS A 1 94 ? 8.267 2.545 -17.765 1.00 89.62 94 LYS A C 1
ATOM 779 O O . LYS A 1 94 ? 7.735 1.732 -17.015 1.00 89.62 94 LYS A O 1
ATOM 784 N N . SER A 1 95 ? 9.577 2.528 -18.007 1.00 92.44 95 SER A N 1
ATOM 785 C CA . SER A 1 95 ? 10.465 1.557 -17.362 1.00 92.44 95 SER A CA 1
ATOM 786 C C . SER A 1 95 ? 10.626 1.855 -15.872 1.00 92.44 95 SER A C 1
ATOM 788 O O . SER A 1 95 ? 11.118 2.920 -15.528 1.00 92.44 95 SER A O 1
ATOM 790 N N . ILE A 1 96 ? 10.324 0.912 -14.982 1.00 92.88 96 ILE A N 1
ATOM 791 C CA . ILE A 1 96 ? 10.429 1.128 -13.529 1.00 92.88 96 ILE A CA 1
ATOM 792 C C . ILE A 1 96 ? 11.531 0.253 -12.942 1.00 92.88 96 ILE A C 1
ATOM 794 O O . ILE A 1 96 ? 11.542 -0.965 -13.138 1.00 92.88 96 ILE A O 1
ATOM 798 N N . ASP A 1 97 ? 12.443 0.863 -12.190 1.00 95.75 97 ASP A N 1
ATOM 799 C CA . ASP A 1 97 ? 13.506 0.143 -11.506 1.00 95.75 97 ASP A CA 1
ATOM 800 C C . ASP A 1 97 ? 13.009 -0.522 -10.225 1.00 95.75 97 ASP A C 1
ATOM 802 O O . ASP A 1 97 ? 12.361 0.083 -9.368 1.00 95.75 97 ASP A O 1
ATOM 806 N N . VAL A 1 98 ? 13.349 -1.804 -10.098 1.00 97.06 98 VAL A N 1
ATOM 807 C CA . VAL A 1 98 ? 12.967 -2.642 -8.969 1.00 97.06 98 VAL A CA 1
ATOM 808 C C . VAL A 1 98 ? 14.221 -3.129 -8.263 1.00 97.06 98 VAL A C 1
ATOM 810 O O . VAL A 1 98 ? 15.123 -3.706 -8.872 1.00 97.06 98 VAL A O 1
ATOM 813 N N . TYR A 1 99 ? 14.269 -2.942 -6.951 1.00 98.25 99 TYR A N 1
ATOM 814 C CA . TYR A 1 99 ? 15.410 -3.245 -6.097 1.00 98.25 99 TYR A CA 1
ATOM 815 C C . TYR A 1 99 ? 15.208 -4.556 -5.341 1.00 98.25 99 TYR A C 1
ATOM 817 O O . TYR A 1 99 ? 14.083 -4.993 -5.101 1.00 98.25 99 TYR A O 1
ATOM 825 N N . SER A 1 100 ? 16.303 -5.215 -4.962 1.00 97.25 100 SER A N 1
ATOM 826 C CA . SER A 1 100 ? 16.251 -6.463 -4.184 1.00 97.25 100 SER A CA 1
ATOM 827 C C . SER A 1 100 ? 16.247 -6.230 -2.671 1.00 97.25 100 SER A C 1
ATOM 829 O O . SER A 1 100 ? 16.113 -7.184 -1.913 1.00 97.25 100 SER A O 1
ATOM 831 N N . ASN A 1 101 ? 16.453 -4.990 -2.220 1.00 95.62 101 ASN A N 1
ATOM 832 C CA . ASN A 1 101 ? 16.541 -4.632 -0.808 1.00 95.62 101 ASN A CA 1
ATOM 833 C C . ASN A 1 101 ? 15.912 -3.262 -0.521 1.00 95.62 101 ASN A C 1
ATOM 835 O O . ASN A 1 101 ? 15.698 -2.461 -1.429 1.00 95.62 101 ASN A O 1
ATOM 839 N N . LEU A 1 102 ? 15.652 -3.007 0.763 1.00 94.19 102 LEU A N 1
ATOM 840 C CA . LEU A 1 102 ? 14.996 -1.790 1.255 1.00 94.19 102 LEU A CA 1
ATOM 841 C C . LEU A 1 102 ? 15.935 -0.580 1.375 1.00 94.19 102 LEU A C 1
ATOM 843 O O . LEU A 1 102 ? 15.474 0.522 1.642 1.00 94.19 102 LEU A O 1
ATOM 847 N N . ASN A 1 103 ? 17.241 -0.769 1.160 1.00 94.31 103 ASN A N 1
ATOM 848 C CA . ASN A 1 103 ? 18.204 0.333 1.070 1.00 94.31 103 ASN A CA 1
ATOM 849 C C . ASN A 1 103 ? 18.317 0.873 -0.365 1.00 94.31 103 ASN A C 1
ATOM 851 O O . ASN A 1 103 ? 19.032 1.844 -0.597 1.00 94.31 103 ASN A O 1
ATOM 855 N N . PHE A 1 104 ? 17.648 0.224 -1.326 1.00 95.50 104 PHE A N 1
ATOM 856 C CA . PHE A 1 104 ? 17.602 0.593 -2.742 1.00 95.50 104 PHE A CA 1
ATOM 857 C C . PHE A 1 104 ? 18.985 0.756 -3.390 1.00 95.50 104 PHE A C 1
ATOM 859 O O . PHE A 1 104 ? 19.164 1.527 -4.327 1.00 95.50 104 PHE A O 1
ATOM 866 N N . ASN A 1 105 ? 19.980 0.010 -2.906 1.00 95.12 105 ASN A N 1
ATOM 867 C CA . ASN A 1 105 ? 21.355 0.080 -3.410 1.00 95.12 105 ASN A CA 1
ATOM 868 C C . ASN A 1 105 ? 21.702 -1.060 -4.384 1.00 95.12 105 ASN A C 1
ATOM 870 O O . ASN A 1 105 ? 22.774 -1.058 -4.982 1.00 9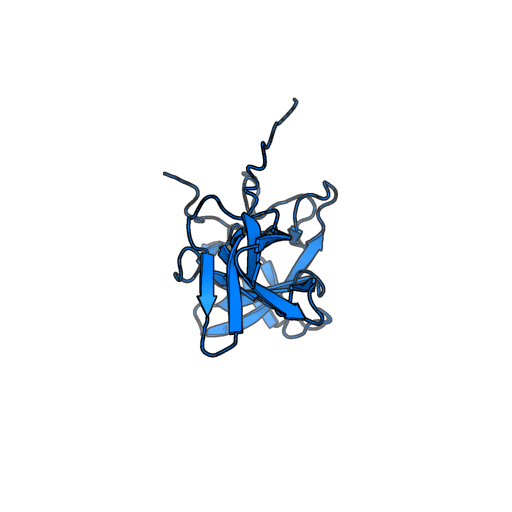5.12 105 ASN A O 1
ATOM 874 N N . LYS A 1 106 ? 20.801 -2.037 -4.558 1.00 96.88 106 LYS A N 1
ATOM 875 C CA . LYS A 1 106 ? 20.974 -3.159 -5.486 1.00 96.88 106 LYS A CA 1
ATOM 876 C C . LYS A 1 106 ? 19.741 -3.328 -6.361 1.00 96.88 106 LYS A C 1
ATOM 878 O O . LYS A 1 106 ? 18.686 -3.764 -5.893 1.00 96.88 106 LYS A O 1
ATOM 883 N N . LYS A 1 107 ? 19.894 -2.999 -7.642 1.00 96.69 107 LYS A N 1
AT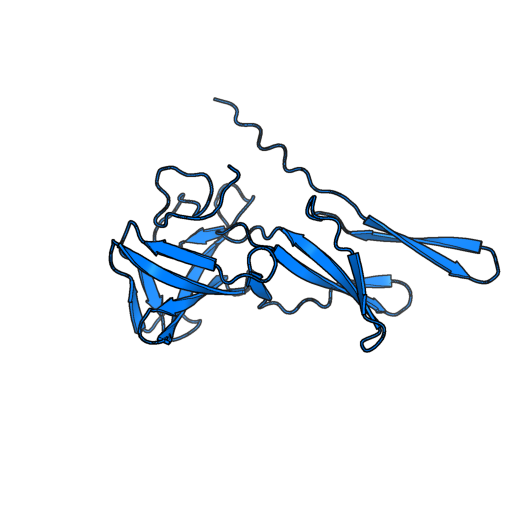OM 884 C CA . LYS A 1 107 ? 18.876 -3.230 -8.669 1.00 96.69 107 LYS A CA 1
ATOM 885 C C . LYS A 1 107 ? 18.689 -4.735 -8.885 1.00 96.69 107 LYS A C 1
ATOM 887 O O . LYS A 1 107 ? 19.655 -5.487 -8.985 1.00 96.69 107 LYS A O 1
ATOM 892 N N . SER A 1 108 ? 17.436 -5.169 -8.916 1.00 96.00 108 SER A N 1
ATOM 893 C CA . SER A 1 108 ? 17.017 -6.560 -9.099 1.00 96.00 108 SER A CA 1
ATOM 894 C C . SER A 1 108 ? 16.596 -6.820 -10.542 1.00 96.00 108 SER A C 1
ATOM 896 O O . SER A 1 108 ? 17.027 -7.802 -11.149 1.00 96.00 108 SER A O 1
ATOM 898 N N . PHE A 1 109 ? 15.739 -5.956 -11.083 1.00 95.81 109 PHE A N 1
ATOM 899 C CA . PHE A 1 109 ? 15.283 -5.957 -12.472 1.00 95.81 109 PHE A CA 1
ATOM 900 C C . PHE A 1 109 ? 14.672 -4.589 -12.811 1.00 95.81 109 PHE A C 1
ATOM 902 O O . PHE A 1 109 ? 14.496 -3.753 -11.925 1.00 95.81 109 PHE A O 1
ATOM 909 N N . SER A 1 110 ? 14.356 -4.369 -14.084 1.00 95.00 110 SER A N 1
ATOM 910 C CA . SER A 1 110 ? 13.481 -3.275 -14.513 1.00 95.00 110 SER A CA 1
ATOM 911 C C . SER A 1 110 ? 12.212 -3.872 -15.096 1.00 95.00 110 SER A C 1
ATOM 913 O O . SER A 1 110 ? 12.289 -4.854 -15.833 1.00 95.00 110 SER A O 1
ATOM 915 N N . ILE A 1 111 ? 11.073 -3.283 -14.756 1.00 92.56 111 ILE A N 1
ATOM 916 C CA . ILE A 1 111 ? 9.801 -3.530 -15.434 1.00 92.56 111 ILE A CA 1
ATOM 917 C C . ILE A 1 111 ? 9.847 -2.720 -16.720 1.00 92.56 111 ILE A C 1
ATOM 919 O O . ILE A 1 111 ? 10.111 -1.521 -16.660 1.00 92.56 111 ILE A O 1
ATOM 923 N N . ARG A 1 112 ? 9.644 -3.354 -17.870 1.00 93.56 112 ARG A N 1
ATOM 924 C CA . ARG A 1 112 ? 9.659 -2.665 -19.166 1.00 93.56 112 ARG A CA 1
ATOM 925 C C . ARG A 1 112 ? 8.285 -2.063 -19.478 1.00 93.56 112 ARG A C 1
ATOM 927 O O . ARG A 1 112 ? 7.280 -2.547 -18.958 1.00 93.56 112 ARG A O 1
ATOM 934 N N . PRO A 1 113 ? 8.215 -1.052 -20.362 1.00 92.38 113 PRO A N 1
ATOM 935 C CA . PRO A 1 113 ? 6.944 -0.620 -20.929 1.00 92.38 113 PRO A CA 1
ATOM 936 C C . PRO A 1 113 ? 6.140 -1.809 -21.473 1.00 92.38 113 PRO A C 1
ATOM 938 O O . PRO A 1 113 ? 6.704 -2.707 -22.101 1.00 92.38 113 PRO A O 1
ATOM 941 N N . ASN A 1 114 ? 4.832 -1.791 -21.237 1.00 89.38 114 ASN A N 1
ATOM 942 C CA . ASN A 1 114 ? 3.847 -2.823 -21.570 1.00 89.38 114 ASN A CA 1
ATOM 943 C C . ASN A 1 114 ? 3.963 -4.143 -20.787 1.00 89.38 114 ASN A C 1
ATOM 945 O O . ASN A 1 114 ? 3.171 -5.058 -21.018 1.00 89.38 114 ASN A O 1
ATOM 949 N N . GLU A 1 115 ? 4.898 -4.268 -19.840 1.00 92.12 115 GLU A N 1
ATOM 950 C CA . GLU A 1 115 ? 4.913 -5.415 -18.933 1.00 92.12 115 GLU A CA 1
ATOM 951 C C . GLU A 1 115 ? 3.879 -5.251 -17.823 1.00 92.12 115 GLU A C 1
ATOM 953 O O . GLU A 1 115 ? 3.710 -4.178 -17.235 1.00 92.12 115 GLU A O 1
ATOM 958 N N . LYS A 1 116 ? 3.216 -6.362 -17.499 1.00 90.25 116 LYS A N 1
ATOM 959 C CA . LYS A 1 116 ? 2.338 -6.436 -16.340 1.00 90.25 116 LYS A CA 1
ATOM 960 C C . LYS A 1 116 ? 3.132 -6.668 -15.064 1.00 90.25 116 LYS A C 1
ATOM 962 O O . LYS A 1 116 ? 4.047 -7.496 -15.022 1.00 90.25 116 LYS A O 1
ATOM 967 N N . ILE A 1 117 ? 2.724 -5.987 -14.004 1.00 91.00 117 ILE A N 1
ATOM 968 C CA . ILE A 1 117 ? 3.299 -6.113 -12.675 1.00 91.00 117 ILE A CA 1
ATOM 969 C C . ILE A 1 117 ? 2.197 -6.324 -11.639 1.00 91.00 117 ILE A C 1
ATOM 971 O O . ILE A 1 117 ? 1.169 -5.648 -11.647 1.00 91.00 117 ILE A O 1
ATOM 975 N N . ILE A 1 118 ? 2.425 -7.275 -10.734 1.00 90.75 118 ILE A N 1
ATOM 976 C CA . ILE A 1 118 ? 1.525 -7.543 -9.617 1.00 90.75 118 ILE A CA 1
ATOM 977 C C . ILE A 1 118 ? 2.009 -6.763 -8.401 1.00 90.75 118 ILE A C 1
ATOM 979 O O . ILE A 1 118 ? 3.150 -6.905 -7.956 1.00 90.75 118 ILE A O 1
ATOM 983 N N . PHE A 1 119 ? 1.102 -5.991 -7.834 1.00 88.88 119 PHE A N 1
ATOM 984 C CA . PHE A 1 119 ? 1.254 -5.245 -6.600 1.00 88.88 119 PHE A CA 1
ATOM 985 C C . PHE A 1 119 ? 0.903 -6.143 -5.408 1.00 88.88 119 PHE A C 1
ATOM 987 O O . PHE A 1 119 ? -0.154 -6.772 -5.388 1.00 88.88 119 PHE A O 1
ATOM 994 N N . VAL A 1 120 ? 1.827 -6.270 -4.448 1.00 91.31 120 VAL A N 1
ATOM 995 C CA . VAL A 1 120 ? 1.731 -7.260 -3.357 1.00 91.31 120 VAL A CA 1
ATOM 996 C C . VAL A 1 120 ? 1.448 -6.589 -2.020 1.00 91.31 120 VAL A C 1
ATOM 998 O O . VAL A 1 120 ? 0.454 -6.882 -1.360 1.00 91.31 120 VAL A O 1
ATOM 1001 N N . SER A 1 121 ? 2.333 -5.688 -1.612 1.00 90.31 121 SER A N 1
ATOM 1002 C CA . SER A 1 121 ? 2.238 -4.970 -0.346 1.00 90.31 121 SER A CA 1
ATOM 1003 C C . SER A 1 121 ? 2.943 -3.628 -0.453 1.00 90.31 121 SER A C 1
ATOM 1005 O O . SER A 1 121 ? 3.686 -3.380 -1.404 1.00 90.31 121 SER A O 1
ATOM 1007 N N . ALA A 1 122 ? 2.730 -2.750 0.515 1.00 88.38 122 ALA A N 1
ATOM 1008 C CA . ALA A 1 122 ? 3.411 -1.471 0.561 1.00 88.38 122 ALA A CA 1
ATOM 1009 C C . ALA A 1 122 ? 3.664 -1.021 1.999 1.00 88.38 122 ALA A C 1
ATOM 1011 O O . ALA A 1 122 ? 2.947 -1.397 2.927 1.00 88.38 122 ALA A O 1
ATOM 1012 N N . ASN A 1 123 ? 4.697 -0.201 2.180 1.00 89.62 123 ASN A N 1
ATOM 1013 C CA . ASN A 1 123 ? 5.093 0.323 3.480 1.00 89.62 123 ASN A CA 1
ATOM 1014 C C . ASN A 1 123 ? 5.357 1.828 3.382 1.00 89.62 123 ASN A C 1
ATOM 1016 O O . ASN A 1 123 ? 6.348 2.264 2.790 1.00 89.62 123 ASN A O 1
ATOM 1020 N N . LYS A 1 124 ? 4.458 2.618 3.982 1.00 81.12 124 LYS A N 1
ATOM 1021 C CA . LYS A 1 124 ? 4.501 4.090 3.974 1.00 81.12 124 LYS A CA 1
ATOM 1022 C C . LYS A 1 124 ? 5.728 4.637 4.701 1.00 81.12 124 LYS A C 1
ATOM 1024 O O . LYS A 1 124 ? 6.339 5.603 4.252 1.00 81.12 124 LYS A O 1
ATOM 1029 N N . LYS A 1 125 ? 6.095 4.013 5.819 1.00 84.56 125 LYS A N 1
ATOM 1030 C CA . LYS A 1 125 ? 7.176 4.468 6.700 1.00 84.56 125 LYS A CA 1
ATOM 1031 C C . LYS A 1 125 ? 8.555 4.208 6.101 1.00 84.56 125 LYS A C 1
ATOM 1033 O O . LYS A 1 125 ? 9.433 5.057 6.185 1.00 84.56 125 LYS A O 1
ATOM 1038 N N . SER A 1 126 ? 8.736 3.045 5.483 1.00 89.50 126 SER A N 1
ATOM 1039 C CA . SER A 1 126 ? 9.976 2.660 4.804 1.00 89.50 126 SER A CA 1
ATOM 1040 C C . SER A 1 126 ? 10.034 3.113 3.340 1.00 89.50 126 SER A C 1
ATOM 1042 O O . SER A 1 126 ? 11.076 2.953 2.711 1.00 89.50 126 SER A O 1
ATOM 1044 N N . GLY A 1 127 ? 8.946 3.667 2.795 1.00 90.12 127 GLY A N 1
ATOM 1045 C CA . GLY A 1 127 ? 8.912 4.263 1.459 1.00 90.12 127 GLY A CA 1
ATOM 1046 C C . GLY A 1 127 ? 9.100 3.249 0.332 1.00 90.12 127 GLY A C 1
ATOM 1047 O O . GLY A 1 127 ? 9.987 3.415 -0.507 1.00 90.12 127 GLY A O 1
ATOM 1048 N N . TYR A 1 128 ? 8.297 2.180 0.307 1.00 92.44 128 TYR A N 1
ATOM 1049 C CA . TYR A 1 128 ? 8.319 1.241 -0.817 1.00 92.44 128 TYR A CA 1
ATOM 1050 C C . TYR A 1 128 ? 6.972 0.611 -1.156 1.00 92.44 128 TYR A C 1
ATOM 1052 O O . TYR A 1 128 ? 6.049 0.550 -0.340 1.00 92.44 128 TYR A O 1
ATOM 1060 N N . ILE A 1 129 ? 6.944 0.027 -2.354 1.00 91.19 129 ILE A N 1
ATOM 1061 C CA . ILE A 1 129 ? 5.950 -0.942 -2.806 1.00 91.19 129 ILE A CA 1
ATOM 1062 C C . ILE A 1 129 ? 6.654 -2.250 -3.159 1.00 91.19 129 ILE A C 1
ATOM 1064 O O . ILE A 1 129 ? 7.644 -2.254 -3.891 1.00 91.19 129 ILE A O 1
ATOM 1068 N N . LYS A 1 130 ? 6.145 -3.366 -2.647 1.00 94.56 130 LYS A N 1
ATOM 1069 C CA . LYS A 1 130 ? 6.574 -4.712 -3.014 1.00 94.56 130 LYS A CA 1
ATOM 1070 C C . LYS A 1 130 ? 5.773 -5.174 -4.224 1.00 94.56 130 LYS A C 1
ATOM 1072 O O . LYS A 1 130 ? 4.541 -5.160 -4.216 1.00 94.56 130 LYS A O 1
ATOM 1077 N N . VAL A 1 131 ? 6.488 -5.628 -5.243 1.00 94.12 131 VAL A N 1
ATOM 1078 C CA . VAL A 1 131 ? 5.915 -6.053 -6.518 1.00 94.12 131 VAL A CA 1
ATOM 1079 C C . VAL A 1 131 ? 6.448 -7.411 -6.953 1.00 94.12 131 VAL A C 1
ATOM 1081 O O . VAL A 1 131 ? 7.506 -7.855 -6.499 1.00 94.12 131 VAL A O 1
ATOM 1084 N N . LYS A 1 132 ? 5.716 -8.071 -7.849 1.00 95.50 132 LYS A N 1
ATOM 1085 C CA . LYS A 1 132 ? 6.059 -9.369 -8.429 1.00 95.50 132 LYS A CA 1
ATOM 1086 C C . LYS A 1 132 ? 5.857 -9.338 -9.943 1.00 95.50 132 LYS A C 1
ATOM 1088 O O . LYS A 1 132 ? 4.766 -9.013 -10.403 1.00 95.50 132 LYS A O 1
ATOM 1093 N N . ASN A 1 133 ? 6.895 -9.677 -10.706 1.00 93.50 133 ASN A N 1
ATOM 1094 C CA . ASN A 1 133 ? 6.812 -9.748 -12.170 1.00 93.50 133 ASN A CA 1
ATOM 1095 C C . ASN A 1 133 ? 6.142 -11.051 -12.655 1.00 93.50 133 ASN A C 1
ATOM 1097 O O . ASN A 1 133 ? 5.863 -11.954 -11.862 1.00 93.50 133 ASN A O 1
ATOM 1101 N N . SER A 1 134 ? 5.921 -11.165 -13.967 1.00 89.00 134 SER A N 1
ATOM 1102 C CA . SER A 1 134 ? 5.300 -12.337 -14.612 1.00 89.00 134 SER A CA 1
ATOM 1103 C C . SER A 1 134 ? 6.067 -13.651 -14.404 1.00 89.00 134 SER A C 1
ATOM 1105 O O . SER A 1 134 ? 5.463 -14.717 -14.350 1.00 89.00 134 SER A O 1
ATOM 1107 N N . GLN A 1 135 ? 7.387 -13.583 -14.212 1.00 90.94 135 GLN A N 1
ATOM 1108 C CA . GLN A 1 135 ? 8.248 -14.732 -13.886 1.00 90.94 135 GLN A CA 1
ATOM 1109 C C . GLN A 1 135 ? 8.211 -15.100 -12.395 1.00 90.94 135 GLN A C 1
ATOM 1111 O O . GLN A 1 135 ? 8.867 -16.037 -11.947 1.00 90.94 135 GLN A O 1
ATOM 1116 N N . GLY A 1 136 ? 7.475 -14.333 -11.598 1.00 93.06 136 GLY A N 1
ATOM 1117 C CA . GLY A 1 136 ? 7.322 -14.521 -10.171 1.00 93.06 136 GLY A CA 1
ATOM 1118 C C . GLY A 1 136 ? 8.447 -13.960 -9.302 1.00 93.06 136 GLY A C 1
ATOM 1119 O O . GLY A 1 136 ? 8.424 -14.167 -8.087 1.00 93.06 136 GLY A O 1
ATOM 1120 N N . LYS A 1 137 ? 9.387 -13.214 -9.885 1.00 95.88 137 LYS A N 1
ATOM 1121 C CA . LYS A 1 137 ? 10.455 -12.525 -9.162 1.00 95.88 137 LYS A CA 1
ATOM 1122 C C . LYS A 1 137 ? 9.880 -11.351 -8.374 1.00 95.88 137 LYS A C 1
ATOM 1124 O O . LYS A 1 137 ? 9.172 -10.510 -8.926 1.00 95.88 137 LYS A O 1
ATOM 1129 N N . VAL A 1 138 ? 10.208 -11.300 -7.086 1.00 96.75 138 VAL A N 1
ATOM 1130 C CA . VAL A 1 138 ? 9.771 -10.247 -6.160 1.00 96.75 138 VAL A CA 1
ATOM 1131 C C . VAL A 1 138 ? 10.845 -9.169 -6.041 1.00 96.75 138 VAL A C 1
ATOM 1133 O O . VAL A 1 138 ? 12.043 -9.461 -6.065 1.00 96.75 138 VAL A O 1
ATOM 1136 N N . GLY A 1 139 ? 10.417 -7.920 -5.885 1.00 97.38 139 GLY A N 1
ATOM 1137 C CA . GLY A 1 139 ? 11.302 -6.816 -5.546 1.00 97.38 139 GLY A CA 1
ATOM 1138 C C . GLY A 1 139 ? 10.548 -5.585 -5.057 1.00 97.38 139 GLY A C 1
ATOM 1139 O O . GLY A 1 139 ? 9.340 -5.635 -4.828 1.00 97.38 139 GLY A O 1
ATOM 1140 N N . TYR A 1 140 ? 11.285 -4.495 -4.867 1.00 96.75 140 TYR A N 1
ATOM 1141 C CA . TYR A 1 140 ? 10.812 -3.281 -4.213 1.00 96.75 140 TYR A CA 1
ATOM 1142 C C . TYR A 1 140 ? 10.977 -2.073 -5.127 1.00 96.75 140 TYR A C 1
ATOM 1144 O O . TYR A 1 140 ? 12.072 -1.817 -5.622 1.00 96.75 140 TYR A O 1
ATOM 1152 N N . ILE A 1 141 ? 9.905 -1.315 -5.317 1.00 94.00 141 ILE A N 1
ATOM 1153 C CA . ILE A 1 141 ? 9.933 -0.006 -5.966 1.00 94.00 141 ILE A CA 1
ATOM 1154 C C . ILE A 1 141 ? 10.003 1.048 -4.862 1.00 94.00 141 ILE A C 1
ATOM 1156 O O . ILE A 1 141 ? 9.227 0.989 -3.907 1.00 94.00 141 ILE A O 1
ATOM 1160 N N . GLN A 1 142 ? 10.931 1.998 -4.975 1.00 93.88 142 GLN A N 1
ATOM 1161 C CA . GLN A 1 142 ? 11.079 3.068 -3.991 1.00 93.88 142 GLN A CA 1
ATOM 1162 C C . GLN A 1 142 ? 9.998 4.139 -4.171 1.00 93.88 142 GLN A C 1
ATOM 1164 O O . GLN A 1 142 ? 9.794 4.653 -5.274 1.00 93.88 142 GLN A O 1
ATOM 1169 N N . THR A 1 143 ? 9.365 4.530 -3.070 1.00 89.56 143 THR A N 1
ATOM 1170 C CA . THR A 1 143 ? 8.411 5.640 -3.018 1.00 89.56 143 THR A CA 1
ATOM 1171 C C . THR A 1 143 ? 8.917 6.759 -2.120 1.00 89.56 143 THR A C 1
ATOM 1173 O O . THR A 1 143 ? 9.853 6.595 -1.334 1.00 89.56 143 THR A O 1
ATOM 1176 N N . LYS A 1 144 ? 8.297 7.927 -2.249 1.00 86.88 144 LYS A N 1
ATOM 1177 C CA . LYS A 1 144 ? 8.452 9.046 -1.318 1.00 86.88 144 LYS A CA 1
ATOM 1178 C C . LYS A 1 144 ? 7.107 9.738 -1.130 1.00 86.88 144 LYS A C 1
ATOM 1180 O O . LYS A 1 144 ? 6.204 9.549 -1.940 1.00 86.88 144 LYS A O 1
ATOM 1185 N N . LYS A 1 145 ? 6.983 10.536 -0.071 1.00 82.69 145 LYS A N 1
ATOM 1186 C CA . LYS A 1 145 ? 5.830 11.424 0.098 1.00 82.69 145 LYS A CA 1
ATOM 1187 C C . LYS A 1 145 ? 5.844 12.466 -1.028 1.00 82.69 145 LYS A C 1
ATOM 1189 O O . LYS A 1 145 ? 6.907 13.021 -1.312 1.00 82.69 145 LYS A O 1
ATOM 1194 N N . SER A 1 146 ? 4.699 12.688 -1.667 1.00 76.62 146 SER A N 1
ATOM 1195 C CA . SER A 1 146 ? 4.532 13.738 -2.676 1.00 76.62 146 SER A CA 1
ATOM 1196 C C . SER A 1 146 ? 4.756 15.115 -2.046 1.00 76.62 146 SER A C 1
ATOM 1198 O O . SER A 1 146 ? 4.476 15.321 -0.859 1.00 76.62 146 SER A O 1
ATOM 1200 N N . SER A 1 147 ? 5.258 16.061 -2.843 1.00 73.44 147 SER A N 1
ATOM 1201 C CA . SER A 1 147 ? 5.418 17.464 -2.444 1.00 73.44 147 SER A CA 1
ATOM 1202 C C . SER A 1 147 ? 4.096 18.133 -2.078 1.00 73.44 147 SER A C 1
ATOM 1204 O O . SER A 1 147 ? 4.091 19.045 -1.258 1.00 73.44 147 SER A O 1
ATOM 1206 N N . GLU A 1 148 ? 2.981 17.654 -2.631 1.00 67.62 148 GLU A N 1
ATOM 1207 C CA . GLU A 1 148 ? 1.639 18.154 -2.318 1.00 67.62 148 GLU A CA 1
ATOM 1208 C C . GLU A 1 148 ? 1.126 17.631 -0.969 1.00 67.62 148 GLU A C 1
ATOM 1210 O O . GLU A 1 148 ? 0.150 18.130 -0.426 1.00 67.62 148 GLU A O 1
ATOM 1215 N N . GLY A 1 149 ? 1.806 16.643 -0.379 1.00 62.16 149 GLY A N 1
ATOM 1216 C CA . GLY A 1 149 ? 1.561 16.176 0.984 1.00 62.16 149 GLY A CA 1
ATOM 1217 C C . GLY A 1 149 ? 0.420 15.169 1.145 1.00 62.16 149 GLY A C 1
ATOM 1218 O O . GLY A 1 149 ? 0.390 14.494 2.177 1.00 62.16 149 GLY A O 1
ATOM 1219 N N . TYR A 1 150 ? -0.443 15.020 0.136 1.00 56.75 150 TYR A N 1
ATOM 1220 C CA . TYR A 1 150 ? -1.654 14.188 0.183 1.00 56.75 150 TYR A CA 1
ATOM 1221 C C . TYR A 1 150 ? -1.472 12.741 -0.303 1.00 56.75 150 TYR A C 1
ATOM 1223 O O . TYR A 1 150 ? -2.399 11.948 -0.213 1.00 56.75 150 TYR A O 1
ATOM 1231 N N . GLY A 1 151 ? -0.281 12.357 -0.770 1.00 70.19 151 GLY A N 1
ATOM 1232 C CA . GLY A 1 151 ? -0.042 10.997 -1.252 1.00 70.19 151 GLY A CA 1
ATOM 1233 C C . GLY A 1 151 ? 1.428 10.618 -1.333 1.00 70.19 151 GLY A C 1
ATOM 1234 O O . GLY A 1 151 ? 2.321 11.350 -0.892 1.00 70.19 151 GLY A O 1
ATOM 1235 N N . TYR A 1 152 ? 1.680 9.450 -1.908 1.00 76.75 152 TYR A N 1
ATOM 1236 C CA . TYR A 1 152 ? 3.016 8.957 -2.214 1.00 76.75 152 TYR A CA 1
ATOM 1237 C C . TYR A 1 152 ? 3.210 8.900 -3.730 1.00 76.75 152 TYR A C 1
ATOM 1239 O O . TYR A 1 152 ? 2.265 8.666 -4.473 1.00 76.75 152 TYR A O 1
ATOM 1247 N N . GLU A 1 153 ? 4.446 9.086 -4.179 1.00 80.31 153 GLU A N 1
ATOM 1248 C CA . GLU A 1 153 ? 4.841 9.014 -5.588 1.00 80.31 153 GLU A CA 1
ATOM 1249 C C . GLU A 1 153 ? 6.031 8.069 -5.773 1.00 80.31 153 GLU A C 1
ATOM 1251 O O . GLU A 1 153 ? 6.743 7.728 -4.814 1.00 80.31 153 GLU A O 1
ATOM 1256 N N . LEU A 1 154 ? 6.265 7.633 -7.013 1.00 87.31 154 LEU A N 1
ATOM 1257 C CA . LEU A 1 154 ? 7.469 6.874 -7.339 1.00 87.31 154 LEU A CA 1
ATOM 1258 C C . LEU A 1 154 ? 8.680 7.798 -7.274 1.00 87.31 154 LEU A C 1
ATOM 1260 O O . LEU A 1 154 ? 8.731 8.820 -7.947 1.00 87.31 154 LEU A O 1
ATOM 1264 N N . LYS A 1 155 ? 9.721 7.414 -6.531 1.00 90.06 155 LYS A N 1
ATOM 1265 C CA . LYS A 1 155 ? 10.913 8.269 -6.412 1.00 90.06 155 LYS A CA 1
ATOM 1266 C C . LYS A 1 155 ? 11.600 8.517 -7.762 1.00 90.06 155 LYS A C 1
ATOM 1268 O O . LYS A 1 155 ? 12.194 9.572 -7.954 1.00 90.06 155 LYS A O 1
ATOM 1273 N N . GLN A 1 156 ? 11.512 7.551 -8.676 1.00 90.88 156 GLN A N 1
ATOM 1274 C CA . GLN A 1 156 ? 12.065 7.649 -10.027 1.00 90.88 156 GLN A CA 1
ATOM 1275 C C . GLN A 1 156 ? 11.334 8.689 -10.899 1.00 90.88 156 GLN A C 1
ATOM 1277 O O . GLN A 1 156 ? 11.953 9.266 -11.788 1.00 90.88 156 GLN A O 1
ATOM 1282 N N . TYR A 1 157 ? 10.048 8.942 -10.637 1.00 86.25 157 TYR A N 1
ATOM 1283 C CA . TYR A 1 157 ? 9.199 9.862 -11.395 1.00 86.25 157 TYR A CA 1
ATOM 1284 C C . TYR A 1 157 ? 8.589 10.886 -10.439 1.00 86.25 157 TYR A C 1
ATOM 1286 O O . TYR A 1 157 ? 7.483 10.710 -9.937 1.00 86.25 157 TYR A O 1
ATOM 1294 N N . SER A 1 158 ? 9.364 11.928 -10.135 1.00 76.44 158 SER A N 1
ATOM 1295 C CA . SER A 1 158 ? 8.931 12.965 -9.199 1.00 76.44 158 SER A CA 1
ATOM 1296 C C . SER A 1 158 ? 7.741 13.749 -9.747 1.00 76.44 158 SER A C 1
ATOM 1298 O O . SER A 1 158 ? 7.755 14.103 -10.922 1.00 76.44 158 SER A O 1
ATOM 1300 N N . GLY A 1 159 ? 6.773 14.072 -8.890 1.00 71.44 159 GLY A N 1
ATOM 1301 C CA . GLY A 1 159 ? 5.556 14.794 -9.263 1.00 71.44 159 GLY A CA 1
ATOM 1302 C C . GLY A 1 159 ? 4.523 13.950 -10.009 1.00 71.44 159 GLY A C 1
ATOM 1303 O O . GLY A 1 159 ? 3.509 14.498 -10.416 1.00 71.44 159 GLY A O 1
ATOM 1304 N N . VAL A 1 160 ? 4.766 12.644 -10.184 1.00 67.94 160 VAL A N 1
ATOM 1305 C CA . VAL A 1 160 ? 3.841 11.742 -10.874 1.00 67.94 160 VAL A CA 1
ATOM 1306 C C . VAL A 1 160 ? 3.208 10.780 -9.877 1.00 67.94 160 VAL A C 1
ATOM 1308 O O . VAL A 1 160 ? 3.874 9.929 -9.273 1.00 67.94 160 VAL A O 1
ATOM 1311 N N . HIS A 1 161 ? 1.893 10.889 -9.742 1.00 65.25 161 HIS A N 1
ATOM 1312 C CA . HIS A 1 161 ? 1.081 9.962 -8.969 1.00 65.25 161 HIS A CA 1
ATOM 1313 C C . HIS A 1 161 ? 0.762 8.733 -9.829 1.00 65.25 161 HIS A C 1
ATOM 1315 O O . HIS A 1 161 ? 0.561 8.852 -11.035 1.00 65.25 161 HIS A O 1
ATOM 1321 N N . ILE A 1 162 ? 0.742 7.527 -9.242 1.00 62.25 162 ILE A N 1
ATOM 1322 C CA . ILE A 1 162 ? 0.346 6.336 -10.022 1.00 62.25 162 ILE A CA 1
ATOM 1323 C C . ILE A 1 162 ? -1.173 6.373 -10.322 1.00 62.25 162 ILE A C 1
ATOM 1325 O O . ILE A 1 162 ? -1.648 5.683 -11.223 1.00 62.25 162 ILE A O 1
ATOM 1329 N N . GLU A 1 163 ? -1.894 7.266 -9.647 1.00 58.09 163 GLU A N 1
ATOM 1330 C CA . GLU A 1 163 ? -3.338 7.449 -9.673 1.00 58.09 163 GLU A CA 1
ATOM 1331 C C . GLU A 1 163 ? -3.701 8.884 -10.045 1.00 58.09 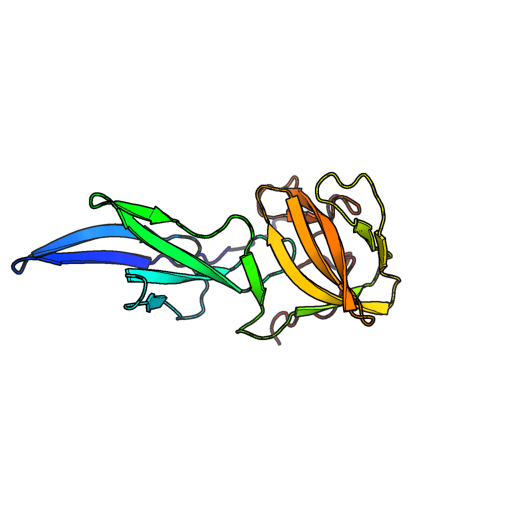163 GLU A C 1
ATOM 1333 O O . GLU A 1 163 ? -3.213 9.823 -9.418 1.00 58.09 163 GLU A O 1
ATOM 1338 N N . GLY A 1 164 ? -4.588 9.061 -11.023 1.00 48.91 164 GLY A N 1
ATOM 1339 C CA . GLY A 1 164 ? -5.183 10.369 -11.322 1.00 48.91 164 GLY A CA 1
ATOM 1340 C C . GLY A 1 164 ? -4.311 11.345 -12.117 1.00 48.91 164 GLY A C 1
ATOM 1341 O O . GLY A 1 164 ? -4.750 12.469 -12.361 1.00 48.91 164 GLY A O 1
ATOM 1342 N N . ASP A 1 165 ? -3.119 10.931 -12.547 1.00 57.97 165 ASP A N 1
ATOM 1343 C CA . ASP A 1 165 ? -2.304 11.679 -13.502 1.00 57.97 165 ASP A CA 1
ATOM 1344 C C . ASP A 1 165 ? -2.255 10.942 -14.846 1.00 57.97 165 ASP A C 1
ATOM 1346 O O . ASP A 1 165 ? -1.891 9.762 -14.902 1.00 57.97 165 ASP A O 1
ATOM 1350 N N . ASP A 1 166 ? -2.585 11.647 -15.929 1.00 61.38 166 ASP A N 1
ATOM 1351 C CA . ASP A 1 166 ? -2.441 11.153 -17.302 1.00 61.38 166 ASP A CA 1
ATOM 1352 C C . ASP A 1 166 ? -0.982 10.747 -17.594 1.00 61.38 166 ASP A C 1
ATOM 1354 O O . ASP A 1 166 ? -0.719 9.885 -18.435 1.00 61.38 166 ASP A O 1
ATOM 1358 N N . GLU A 1 167 ? -0.016 11.316 -16.861 1.00 68.56 167 GLU A N 1
ATOM 1359 C CA . GLU A 1 167 ? 1.410 11.002 -16.980 1.00 68.56 167 GLU A CA 1
ATOM 1360 C C . GLU A 1 167 ? 1.880 9.790 -16.154 1.00 68.56 167 GLU A C 1
ATOM 1362 O O . GLU A 1 167 ? 3.082 9.455 -16.192 1.00 68.56 167 GLU A O 1
ATOM 1367 N N . SER A 1 168 ? 0.960 9.128 -15.432 1.00 74.19 168 SER A N 1
ATOM 1368 C CA . SER A 1 168 ? 1.239 7.978 -14.565 1.00 74.19 168 SER A CA 1
ATOM 1369 C C . SER A 1 168 ? 2.128 6.947 -15.270 1.00 74.19 168 SER A C 1
ATOM 1371 O O . SER A 1 168 ? 1.885 6.567 -16.415 1.00 74.19 168 SER A O 1
ATOM 1373 N N . PRO A 1 169 ? 3.179 6.418 -14.617 1.00 78.62 169 PRO A N 1
ATOM 1374 C CA . PRO A 1 169 ? 4.042 5.419 -15.233 1.00 78.62 169 PRO A CA 1
ATOM 1375 C C . PRO A 1 169 ? 3.362 4.047 -15.355 1.00 78.62 169 PRO A C 1
ATOM 1377 O O . PRO A 1 169 ? 4.020 3.095 -15.776 1.00 78.62 169 PRO A O 1
ATOM 1380 N N . ILE A 1 170 ? 2.086 3.915 -14.972 1.00 79.38 170 ILE A N 1
ATOM 1381 C CA . ILE A 1 170 ? 1.319 2.667 -14.929 1.00 79.38 170 ILE A CA 1
ATOM 1382 C C . ILE A 1 170 ? -0.122 2.930 -15.416 1.00 79.38 170 ILE A C 1
ATOM 1384 O O . ILE A 1 170 ? -0.648 4.022 -15.253 1.00 79.38 170 ILE A O 1
ATOM 1388 N N . THR A 1 171 ? -0.762 1.939 -16.043 1.00 75.25 171 THR A N 1
ATOM 1389 C CA . THR A 1 171 ? -2.174 1.968 -16.476 1.00 75.25 171 THR A CA 1
ATOM 1390 C C . THR A 1 171 ? -2.948 0.756 -15.982 1.00 75.25 171 THR A C 1
ATOM 1392 O O . THR A 1 171 ? -2.376 -0.304 -15.704 1.00 75.25 171 THR A O 1
ATOM 1395 N N . GLY A 1 172 ? -4.276 0.898 -15.972 1.00 64.56 172 GLY A N 1
ATOM 1396 C CA . GLY A 1 172 ? -5.204 -0.221 -15.818 1.00 64.56 172 GLY A CA 1
ATOM 1397 C C . GLY A 1 172 ? -5.727 -0.422 -14.403 1.00 64.56 172 GLY A C 1
ATOM 1398 O O . GLY A 1 172 ? -6.267 -1.489 -14.114 1.00 64.56 172 GLY A O 1
ATOM 1399 N N . ALA A 1 173 ? -5.576 0.564 -13.516 1.00 55.81 173 ALA A N 1
ATOM 1400 C CA . ALA A 1 173 ? -6.364 0.551 -12.296 1.00 55.81 173 ALA A CA 1
ATOM 1401 C C . ALA A 1 173 ? -7.836 0.678 -12.710 1.00 55.81 173 ALA A C 1
ATOM 1403 O O . ALA A 1 173 ? -8.171 1.479 -13.585 1.00 55.81 173 ALA A O 1
ATOM 1404 N N . ASN A 1 174 ? -8.697 -0.160 -12.125 1.00 50.66 174 ASN A N 1
ATOM 1405 C CA . ASN A 1 174 ? -10.146 -0.030 -12.255 1.00 50.66 174 ASN A CA 1
ATOM 1406 C C . ASN A 1 174 ? -10.572 1.223 -11.479 1.00 50.66 174 ASN A C 1
ATOM 1408 O O . ASN A 1 174 ? -11.176 1.131 -10.413 1.00 50.66 174 ASN A O 1
ATOM 1412 N N . HIS A 1 175 ? -10.201 2.392 -11.984 1.00 45.53 175 HIS A N 1
ATOM 1413 C CA . HIS A 1 175 ? -10.838 3.627 -11.594 1.00 45.53 175 HIS A CA 1
ATOM 1414 C C . HIS A 1 175 ? -12.218 3.563 -12.224 1.00 45.53 175 HIS A C 1
ATOM 1416 O O . HIS A 1 175 ? -12.316 3.672 -13.438 1.00 45.53 175 HIS A O 1
ATOM 1422 N N . TRP A 1 176 ? -13.229 3.259 -11.410 1.00 35.78 176 TRP A N 1
ATOM 1423 C CA . TRP A 1 176 ? -14.604 3.711 -11.610 1.00 35.78 176 TRP A CA 1
ATOM 1424 C C . TRP A 1 176 ? -15.040 3.790 -13.087 1.00 35.78 176 TRP A C 1
ATOM 1426 O O . TRP A 1 176 ? -14.874 4.827 -13.727 1.00 35.78 176 TRP A O 1
ATOM 1436 N N . ASN A 1 177 ? -15.606 2.696 -13.612 1.00 32.12 177 ASN A N 1
ATOM 1437 C CA . ASN A 1 177 ? -16.582 2.853 -14.696 1.00 32.12 177 ASN A CA 1
ATOM 1438 C C . ASN A 1 177 ? -17.791 3.624 -14.165 1.00 32.12 177 ASN A C 1
ATOM 1440 O O . ASN A 1 177 ? -18.213 3.300 -13.029 1.00 32.12 177 ASN A O 1
#

Secondary structure (DSSP, 8-state):
---------EEEEEEEEETTEEEEEEEEEEE-SS--EEEETTTTEEEEEEE--SSS--EEEEEEEEETTEEEE---SEEE-BBTTB-EEEEESS-EEEESSTT--SEEEEEPTT-EEEEEEEETTTTEEEEEETT--EEEEEEEE-TTSSSEEETTSTT--SSS-TT-SEE------

Foldseek 3Di:
DDDDPPLPKDKDWDWDQDPNDIDTADMDTQADPDPDWDQPPVVRWTWTWHFDLELDGFTWTFIWHQDPSHIDTPDDLKTFGHHVPHWDKWFFQAKFWWAADLVRPHTDDIRHHRFIKTWTIDGQVSAWTWIAGPVRDITIFGWDQAPVRRHIDGPVDHPERCPDDPPRRIDDDPPDD